Protein AF-A0AA97D3E3-F1 (afdb_monomer)

Radius of gyration: 29.21 Å; Cα contacts (8 Å, |Δi|>4): 108; chains: 1; bounding box: 102×59×55 Å

pLDDT: mean 71.58, std 22.25, range [33.0, 97.38]

Nearest PDB structures (foldseek):
  2gu3-assembly1_A  TM=7.665E-01  e=1.117E-01  Bacillus subtilis subsp. subtilis str. 168
  2yvm-assembly1_A  TM=6.799E-01  e=4.429E-01  Thermus thermophilus HB8
  3lyg-assembly1_A-2  TM=5.321E-01  e=1.024E+00  Colwellia psychrerythraea 34H
  2lnj-assembly1_A  TM=3.619E-01  e=3.092E-01  Synechocystis sp. PCC 6803
  4rl4-assembly1_A  TM=7.144E-01  e=9.398E+00  Helicobacter pylori 26695

Solvent-accessible surface area (backbone atoms only — not comparable to full-atom values): 8751 Å² total; per-residue (Å²): 132,90,81,82,88,85,88,81,88,78,86,76,79,91,73,74,80,79,76,80,78,78,72,84,72,69,71,78,68,82,70,61,75,90,78,84,69,79,74,52,70,70,55,51,52,50,48,53,55,48,38,66,74,72,69,55,53,94,61,49,44,84,75,47,72,47,80,44,78,54,95,78,34,57,25,40,37,37,34,34,30,41,74,88,66,52,75,37,43,39,32,20,42,71,87,78,64,45,79,76,45,52,54,77,76,48,80,84,58,77,61,62,61,55,51,57,53,48,50,59,66,54,62,75,73,78,83,79,85,82,84,134

Structure (mmCIF, N/CA/C/O backbone):
data_AF-A0AA97D3E3-F1
#
_entry.id   AF-A0AA97D3E3-F1
#
loop_
_atom_site.group_PDB
_atom_site.id
_atom_site.type_symbol
_atom_site.label_atom_id
_atom_site.label_alt_id
_atom_site.label_comp_id
_atom_site.label_asym_id
_atom_site.label_entity_id
_atom_site.label_seq_id
_atom_site.pdbx_PDB_ins_code
_atom_site.Cartn_x
_atom_site.Cartn_y
_atom_site.Cartn_z
_atom_site.occupancy
_atom_site.B_iso_or_equiv
_atom_site.auth_seq_id
_atom_site.auth_comp_id
_atom_site.auth_asym_id
_atom_site.auth_atom_id
_atom_site.pdbx_PDB_model_num
ATOM 1 N N . MET A 1 1 ? 89.388 -16.807 18.238 1.00 33.00 1 MET A N 1
ATOM 2 C CA . MET A 1 1 ? 89.032 -18.231 18.026 1.00 33.00 1 MET A CA 1
ATOM 3 C C . MET A 1 1 ? 87.509 -18.310 18.051 1.00 33.00 1 MET A C 1
ATOM 5 O O . MET A 1 1 ? 86.938 -17.761 18.977 1.00 33.00 1 MET A O 1
ATOM 9 N N . SER A 1 2 ? 86.857 -18.626 16.922 1.00 33.03 2 SER A N 1
ATOM 10 C CA . SER A 1 2 ? 86.410 -19.993 16.556 1.00 33.03 2 SER A C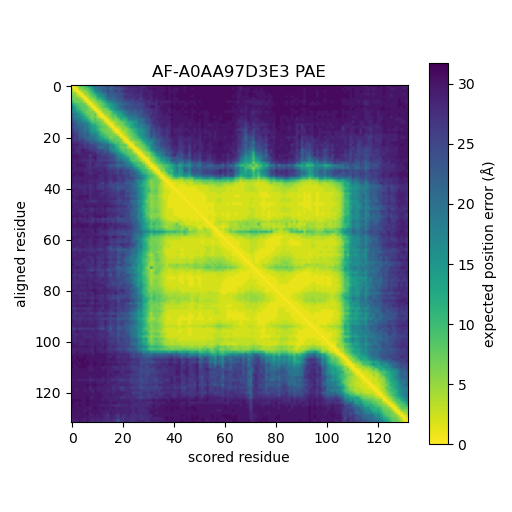A 1
ATOM 11 C C . SER A 1 2 ? 85.319 -20.478 17.524 1.00 33.03 2 SER A C 1
ATOM 13 O O . SER A 1 2 ? 85.570 -20.465 18.718 1.00 33.03 2 SER A O 1
ATOM 15 N N . LEU A 1 3 ? 84.130 -20.958 17.171 1.00 38.59 3 LEU A N 1
ATOM 16 C CA . LEU A 1 3 ? 83.351 -21.149 15.943 1.00 38.59 3 LEU A CA 1
ATOM 17 C C . LEU A 1 3 ? 82.015 -21.760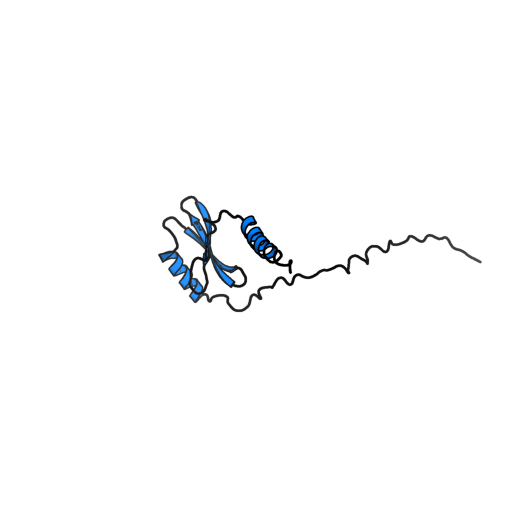 16.433 1.00 38.59 3 LEU A C 1
ATOM 19 O O . LEU A 1 3 ? 81.975 -22.375 17.494 1.00 38.59 3 LEU A O 1
ATOM 23 N N . SER A 1 4 ? 81.005 -21.744 15.565 1.00 34.62 4 SER A N 1
ATOM 24 C CA . SER A 1 4 ? 80.025 -22.832 15.412 1.00 34.62 4 SER A CA 1
ATOM 25 C C . SER A 1 4 ? 78.761 -22.845 16.288 1.00 34.62 4 SER A C 1
ATOM 27 O O . SER A 1 4 ? 78.746 -23.312 17.419 1.00 34.62 4 SER A O 1
ATOM 29 N N . ASN A 1 5 ? 77.672 -22.450 15.616 1.00 47.12 5 ASN A N 1
ATOM 30 C CA . ASN A 1 5 ? 76.453 -23.225 15.343 1.00 47.12 5 ASN A CA 1
ATOM 31 C C . ASN A 1 5 ? 75.787 -24.014 16.481 1.00 47.12 5 ASN A C 1
ATOM 33 O O . ASN A 1 5 ? 76.314 -25.028 16.934 1.00 47.12 5 ASN A O 1
ATOM 37 N N . ASN A 1 6 ? 74.494 -23.741 16.692 1.00 44.59 6 ASN A N 1
ATOM 38 C CA . ASN A 1 6 ? 73.538 -24.841 16.781 1.00 44.59 6 ASN A CA 1
ATOM 39 C C . ASN A 1 6 ? 72.175 -24.490 16.164 1.00 44.59 6 ASN A C 1
ATOM 41 O O . ASN A 1 6 ? 71.708 -23.356 16.210 1.00 44.59 6 ASN A O 1
ATOM 45 N N . LYS A 1 7 ? 71.617 -25.499 15.506 1.00 49.88 7 LYS A N 1
ATOM 46 C CA . LYS A 1 7 ? 70.466 -25.509 14.607 1.00 49.88 7 LYS A CA 1
ATOM 47 C C . LYS A 1 7 ? 69.160 -25.481 15.402 1.00 49.88 7 LYS A C 1
ATOM 49 O O . LYS A 1 7 ? 69.066 -26.215 16.374 1.00 49.88 7 LYS A O 1
ATOM 54 N N . GLN A 1 8 ? 68.120 -24.830 14.879 1.00 46.66 8 GLN A N 1
ATOM 55 C CA . GLN A 1 8 ? 66.848 -25.527 14.636 1.00 46.66 8 GLN A CA 1
ATOM 56 C C . GLN A 1 8 ? 65.907 -24.702 13.757 1.00 46.66 8 GLN A C 1
ATOM 58 O O . GLN A 1 8 ? 65.393 -23.656 14.139 1.00 46.66 8 GLN A O 1
ATOM 63 N N . CYS A 1 9 ? 65.698 -25.215 12.547 1.00 46.00 9 CYS A N 1
ATOM 64 C CA . CYS A 1 9 ? 64.638 -24.816 11.643 1.00 46.00 9 CYS A CA 1
ATOM 65 C C . CYS A 1 9 ? 63.307 -25.342 12.190 1.00 46.00 9 CYS A C 1
ATOM 67 O O . CYS A 1 9 ? 63.178 -26.549 12.390 1.00 46.00 9 CYS A O 1
ATOM 69 N N . HIS A 1 10 ? 62.308 -24.477 12.353 1.00 43.25 10 HIS A N 1
ATOM 70 C CA . HIS A 1 10 ? 60.916 -24.910 12.379 1.00 43.25 10 HIS A CA 1
ATOM 71 C C . HIS A 1 10 ? 60.209 -24.387 11.132 1.00 43.25 10 HIS A C 1
ATOM 73 O O . HIS A 1 10 ? 60.060 -23.187 10.914 1.00 43.25 10 HIS A O 1
ATOM 79 N N . PHE A 1 11 ? 59.854 -25.361 10.298 1.00 47.41 11 PHE A N 1
ATOM 80 C CA . PHE A 1 11 ? 58.983 -25.289 9.139 1.00 47.41 11 PHE A CA 1
ATOM 81 C C . PHE A 1 11 ? 57.724 -24.471 9.449 1.00 47.41 11 PHE A C 1
ATOM 83 O O . PHE A 1 11 ? 56.909 -24.869 10.278 1.00 47.41 11 PHE A O 1
ATOM 90 N N . ILE A 1 12 ? 57.544 -23.358 8.743 1.00 54.81 12 ILE A N 1
ATOM 91 C CA . ILE A 1 12 ? 56.246 -22.696 8.617 1.00 54.81 12 ILE A CA 1
ATOM 92 C C . ILE A 1 12 ? 55.443 -23.555 7.629 1.00 54.81 12 ILE A C 1
ATOM 94 O O . ILE A 1 12 ? 55.878 -23.685 6.480 1.00 54.81 12 ILE A O 1
ATOM 98 N N . PRO A 1 13 ? 54.329 -24.200 8.025 1.00 49.03 13 PRO A N 1
ATOM 99 C CA . PRO A 1 13 ? 53.562 -25.014 7.101 1.00 49.03 13 PRO A CA 1
ATOM 100 C C . PRO A 1 13 ? 52.924 -24.100 6.055 1.00 49.03 13 PRO A C 1
ATOM 102 O O . PRO A 1 13 ? 52.046 -23.280 6.321 1.00 49.03 13 PRO A O 1
ATOM 105 N N . LEU A 1 14 ? 53.435 -24.271 4.845 1.00 47.94 14 LEU A N 1
ATOM 106 C CA . LEU A 1 14 ? 53.079 -23.656 3.578 1.00 47.94 14 LEU A CA 1
ATOM 107 C C . LEU A 1 14 ? 51.688 -24.154 3.129 1.00 47.94 14 LEU A C 1
ATOM 109 O O . LEU A 1 14 ? 51.557 -24.832 2.119 1.00 47.94 14 LEU A O 1
ATOM 113 N N . ALA A 1 15 ? 50.653 -23.882 3.931 1.00 49.91 15 ALA A N 1
ATOM 114 C CA . ALA A 1 15 ? 49.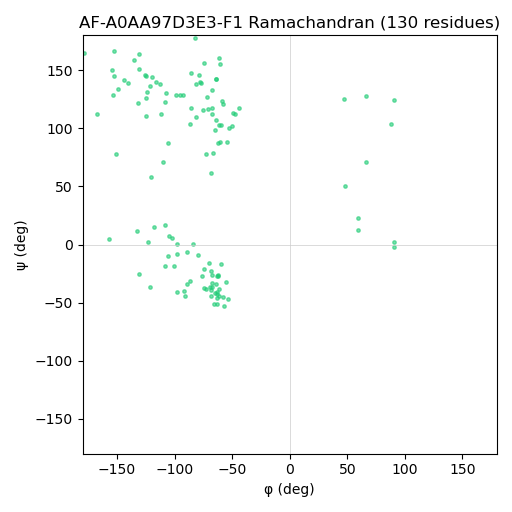285 -24.375 3.719 1.00 49.91 15 ALA A CA 1
ATOM 115 C C . ALA A 1 15 ? 48.204 -23.283 3.845 1.00 49.91 15 ALA A C 1
ATOM 117 O O . ALA A 1 15 ? 47.020 -23.595 3.891 1.00 49.91 15 ALA A O 1
ATOM 118 N N . ILE A 1 16 ? 48.588 -22.001 3.882 1.00 52.12 16 ILE A N 1
ATOM 119 C CA . ILE A 1 16 ? 47.634 -20.871 3.913 1.00 52.12 16 ILE A CA 1
ATOM 120 C C . ILE A 1 16 ? 47.564 -20.139 2.556 1.00 52.12 16 ILE A C 1
ATOM 122 O O . ILE A 1 16 ? 46.653 -19.359 2.310 1.00 52.12 16 ILE A O 1
ATOM 126 N N . VAL A 1 17 ? 48.459 -20.440 1.607 1.00 51.69 17 VAL A N 1
ATOM 127 C CA . VAL A 1 17 ? 48.524 -19.717 0.317 1.00 51.69 17 VAL A CA 1
ATOM 128 C C . VAL A 1 17 ? 47.621 -20.328 -0.775 1.00 51.69 17 VAL A C 1
ATOM 130 O O . VAL A 1 17 ? 47.429 -19.729 -1.826 1.00 51.69 17 VAL A O 1
ATOM 133 N N . LEU A 1 18 ? 46.984 -21.477 -0.525 1.00 47.16 18 LEU A N 1
ATOM 134 C CA . LEU A 1 18 ? 46.181 -22.208 -1.524 1.00 47.16 18 LEU A CA 1
ATOM 135 C C . LEU A 1 18 ? 44.659 -22.156 -1.297 1.00 47.16 18 LEU A C 1
ATOM 137 O O . LEU A 1 18 ? 43.928 -22.924 -1.908 1.00 47.16 18 LEU A O 1
ATOM 141 N N . PHE A 1 19 ? 44.172 -21.224 -0.470 1.00 45.31 19 PHE A N 1
ATOM 142 C CA . PHE A 1 19 ? 42.735 -20.921 -0.336 1.00 45.31 19 PHE A CA 1
ATOM 143 C C . PHE A 1 19 ? 42.300 -19.636 -1.066 1.00 45.31 19 PHE A C 1
ATOM 145 O O . PHE A 1 19 ? 41.148 -19.228 -0.962 1.00 45.31 19 PHE A O 1
ATOM 152 N N . LEU A 1 20 ? 43.200 -18.994 -1.821 1.00 51.62 20 LEU A N 1
ATOM 153 C CA . LEU A 1 20 ? 42.923 -17.726 -2.516 1.00 51.62 20 LEU A CA 1
ATOM 154 C C . LEU A 1 20 ? 42.546 -17.873 -4.001 1.00 51.62 20 LEU A C 1
ATOM 156 O O . LEU A 1 20 ? 42.308 -16.862 -4.655 1.00 51.62 20 LEU A O 1
ATOM 160 N N . LEU A 1 21 ? 42.485 -19.091 -4.556 1.00 51.41 21 LEU A N 1
ATOM 161 C CA . LEU A 1 21 ? 42.324 -19.291 -6.009 1.00 51.41 21 LEU A CA 1
ATOM 162 C C . LEU A 1 21 ? 41.119 -20.134 -6.446 1.00 51.41 21 LEU A C 1
ATOM 164 O O . LEU A 1 21 ? 40.916 -20.312 -7.644 1.00 51.41 21 LEU A O 1
ATOM 168 N N . THR A 1 22 ? 40.265 -20.592 -5.532 1.00 53.12 22 THR A N 1
ATOM 169 C CA . THR A 1 22 ? 38.991 -21.224 -5.909 1.00 53.12 22 THR A CA 1
ATOM 170 C C . THR A 1 22 ? 37.829 -20.286 -5.629 1.00 53.12 22 THR A C 1
ATOM 172 O O . THR A 1 22 ? 37.210 -20.329 -4.572 1.00 53.12 22 THR A O 1
ATOM 175 N N . GLY A 1 23 ? 37.544 -19.449 -6.625 1.00 47.62 23 GLY A N 1
ATOM 176 C CA . GLY A 1 23 ? 36.172 -19.166 -7.023 1.00 47.62 23 GLY A CA 1
ATOM 177 C C . GLY A 1 23 ? 35.307 -18.417 -6.017 1.00 47.62 23 GLY A C 1
ATOM 178 O O . GLY A 1 23 ? 34.270 -18.929 -5.613 1.00 47.62 23 GLY A O 1
ATOM 179 N N . PHE A 1 24 ? 35.592 -17.132 -5.808 1.00 43.69 24 PHE A N 1
ATOM 180 C CA . PHE A 1 24 ? 34.478 -16.191 -5.903 1.00 43.69 24 PHE A CA 1
ATOM 181 C C . PHE A 1 24 ? 34.139 -16.075 -7.389 1.00 43.69 24 PHE A C 1
ATOM 183 O O . PHE A 1 24 ? 34.512 -15.119 -8.067 1.00 43.69 24 PHE A O 1
ATOM 190 N N . ALA A 1 25 ? 33.427 -17.076 -7.913 1.00 45.25 25 ALA A N 1
ATOM 191 C CA . ALA A 1 25 ? 32.400 -16.748 -8.878 1.00 45.25 25 ALA A CA 1
ATOM 192 C C . ALA A 1 25 ? 31.452 -15.842 -8.093 1.00 45.25 25 ALA A C 1
ATOM 194 O O . ALA A 1 25 ? 30.567 -16.313 -7.384 1.00 45.25 25 ALA A O 1
ATOM 195 N N . TYR A 1 26 ? 31.748 -14.540 -8.112 1.00 48.81 26 TYR A N 1
ATOM 196 C CA . TYR A 1 26 ? 30.749 -13.533 -7.851 1.00 48.81 26 TYR A CA 1
ATOM 197 C C . TYR A 1 26 ? 29.636 -13.896 -8.823 1.00 48.81 26 TYR A C 1
ATOM 199 O O . TYR A 1 26 ? 29.750 -13.649 -10.023 1.00 48.81 26 TYR A O 1
ATOM 207 N N . GLY A 1 27 ? 28.597 -14.562 -8.313 1.00 41.03 27 GLY A N 1
ATOM 208 C CA . GLY A 1 27 ? 27.285 -14.374 -8.884 1.00 41.03 27 GLY A CA 1
ATOM 209 C C . GLY A 1 27 ? 27.167 -12.868 -8.977 1.00 41.03 27 GLY A C 1
ATOM 210 O O . GLY A 1 27 ? 27.269 -12.172 -7.964 1.00 41.03 27 GLY A O 1
ATOM 211 N N . GLN A 1 28 ? 27.138 -12.348 -10.199 1.00 42.91 28 GLN A N 1
ATOM 212 C CA . GLN A 1 28 ? 26.608 -11.022 -10.394 1.00 42.91 28 GLN A CA 1
ATOM 213 C C . GLN A 1 28 ? 25.156 -11.157 -9.952 1.00 42.91 28 GLN A C 1
ATOM 215 O O . GLN A 1 28 ? 24.291 -11.501 -10.748 1.00 42.91 28 GLN A O 1
ATOM 220 N N . ASP A 1 29 ? 24.912 -10.973 -8.652 1.00 45.44 29 ASP A N 1
ATOM 221 C CA . ASP A 1 29 ? 23.646 -10.441 -8.204 1.00 45.44 29 ASP A CA 1
ATOM 222 C C . ASP A 1 29 ? 23.463 -9.221 -9.096 1.00 45.44 29 ASP A C 1
ATOM 224 O O . ASP A 1 29 ? 24.297 -8.307 -9.068 1.00 45.44 29 ASP A O 1
ATOM 228 N N . GLU A 1 30 ? 22.468 -9.266 -9.980 1.00 53.81 30 GLU A N 1
ATOM 229 C CA . GLU A 1 30 ? 21.999 -8.100 -10.706 1.00 53.81 30 GLU A CA 1
ATOM 230 C C . GLU A 1 30 ? 21.652 -7.064 -9.637 1.00 53.81 30 GLU A C 1
ATOM 232 O O . GLU A 1 30 ? 20.554 -7.032 -9.082 1.00 53.81 30 GLU A O 1
ATOM 237 N N . GLN A 1 31 ? 22.643 -6.262 -9.250 1.00 56.84 31 GLN A N 1
ATOM 238 C CA . GLN A 1 31 ? 22.465 -5.160 -8.338 1.00 56.84 31 GLN A CA 1
ATOM 239 C C . GLN A 1 31 ? 21.553 -4.214 -9.089 1.00 56.84 31 GLN A C 1
ATOM 241 O O . GLN A 1 31 ? 22.014 -3.480 -9.962 1.00 56.84 31 GLN A O 1
ATOM 246 N N . CYS A 1 32 ? 20.255 -4.270 -8.781 1.00 59.06 32 CYS A N 1
ATOM 247 C CA . CYS A 1 32 ? 19.293 -3.284 -9.231 1.00 59.06 32 CYS A CA 1
ATOM 248 C C . CYS A 1 32 ? 19.903 -1.925 -8.874 1.00 59.06 32 CYS A C 1
ATOM 250 O O . CYS A 1 32 ? 19.936 -1.545 -7.700 1.00 59.06 32 CYS A O 1
ATOM 252 N N . THR A 1 33 ? 20.477 -1.222 -9.850 1.00 56.50 33 THR A N 1
ATOM 253 C CA . THR A 1 33 ? 21.118 0.062 -9.598 1.00 56.50 33 THR A CA 1
ATOM 254 C C . THR A 1 33 ? 20.016 0.995 -9.129 1.00 56.50 33 THR A C 1
ATOM 256 O O . THR A 1 33 ? 19.124 1.361 -9.896 1.00 56.50 33 THR A O 1
ATOM 259 N N . VAL A 1 34 ? 20.032 1.306 -7.834 1.00 54.56 34 VAL A N 1
ATOM 260 C CA . VAL A 1 34 ? 19.052 2.150 -7.151 1.00 54.56 34 VAL A CA 1
ATOM 261 C C . VAL A 1 34 ? 19.196 3.567 -7.696 1.00 54.56 34 VAL A C 1
ATOM 263 O O . VAL A 1 34 ? 19.869 4.372 -7.062 1.00 54.56 34 VAL A O 1
ATOM 266 N N . GLN A 1 35 ? 18.669 3.892 -8.886 1.00 53.19 35 GLN A N 1
ATOM 267 C CA . GLN A 1 35 ? 18.911 5.248 -9.395 1.00 53.19 35 GLN A CA 1
ATOM 268 C C . GLN A 1 35 ? 17.982 5.905 -10.423 1.00 53.19 35 GLN A C 1
ATOM 270 O O . GLN A 1 35 ? 18.291 7.042 -10.756 1.00 53.19 35 GLN A O 1
ATOM 275 N N . SER A 1 36 ? 16.837 5.366 -10.872 1.00 57.41 36 SER A N 1
ATOM 276 C CA . SER A 1 36 ? 16.007 6.181 -11.801 1.00 57.41 36 SER A CA 1
ATOM 277 C C . SER A 1 36 ? 14.515 6.323 -11.519 1.00 57.41 36 SER A C 1
ATOM 279 O O . SER A 1 36 ? 13.953 7.339 -11.912 1.00 57.41 36 SER A O 1
ATOM 281 N N . ASN A 1 37 ? 13.857 5.394 -10.820 1.00 70.81 37 ASN A N 1
ATOM 282 C CA . ASN A 1 37 ? 12.384 5.350 -10.863 1.00 70.81 37 ASN A CA 1
ATOM 283 C C . ASN A 1 37 ? 11.685 5.590 -9.517 1.00 70.81 37 ASN A C 1
ATOM 285 O O . ASN A 1 37 ? 10.497 5.312 -9.390 1.00 70.81 37 ASN A O 1
ATOM 289 N N . THR A 1 38 ? 12.373 6.117 -8.496 1.00 82.12 38 THR A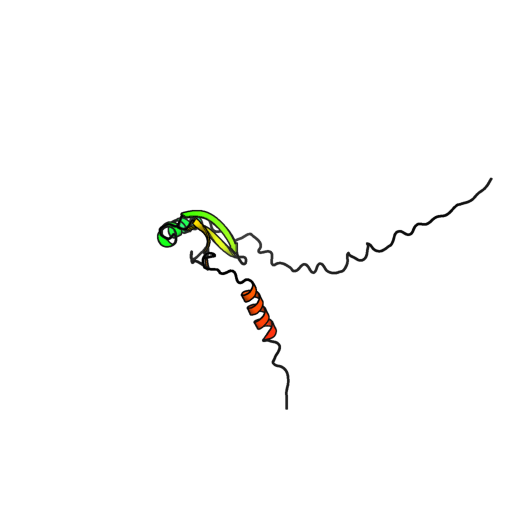 N 1
ATOM 290 C CA . THR A 1 38 ? 11.696 6.458 -7.232 1.00 82.12 38 THR A CA 1
ATOM 291 C C . THR A 1 38 ? 10.566 7.462 -7.509 1.00 82.12 38 THR A C 1
ATOM 293 O O . THR A 1 38 ? 10.837 8.556 -8.011 1.00 82.12 38 THR A O 1
ATOM 296 N N . PRO A 1 39 ? 9.303 7.138 -7.182 1.00 88.62 39 PRO A N 1
ATOM 297 C CA . PRO A 1 39 ? 8.176 8.009 -7.473 1.00 88.62 39 PRO A CA 1
ATOM 298 C C . PRO A 1 39 ? 8.289 9.318 -6.691 1.00 88.62 39 PRO A C 1
ATOM 300 O O . PRO A 1 39 ? 8.680 9.346 -5.522 1.00 88.62 39 PRO A O 1
ATOM 303 N N . SER A 1 40 ? 7.899 10.422 -7.330 1.00 93.19 40 SER A N 1
ATOM 304 C CA . SER A 1 40 ? 7.896 11.733 -6.677 1.00 93.19 40 SER A CA 1
ATOM 305 C C . SER A 1 40 ? 6.962 11.765 -5.457 1.00 93.19 40 SER A C 1
ATOM 307 O O . SER A 1 40 ? 5.948 11.063 -5.401 1.00 93.19 40 SER A O 1
ATOM 309 N N . ALA A 1 41 ? 7.229 12.675 -4.514 1.00 93.69 41 ALA A N 1
ATOM 310 C CA . ALA A 1 41 ? 6.374 12.884 -3.341 1.00 93.69 41 ALA A CA 1
ATOM 311 C C . ALA A 1 41 ? 4.906 13.188 -3.709 1.00 93.69 41 ALA A C 1
ATOM 313 O O . ALA A 1 41 ? 3.986 12.778 -3.004 1.00 93.69 41 ALA A O 1
ATOM 314 N N . LYS A 1 42 ? 4.669 13.855 -4.848 1.00 95.69 42 LYS A N 1
ATOM 315 C CA . LYS A 1 42 ? 3.320 14.132 -5.366 1.00 95.69 42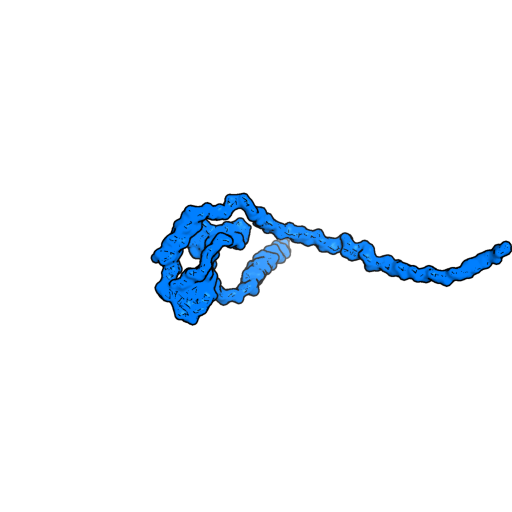 LYS A CA 1
ATOM 316 C C . LYS A 1 42 ? 2.577 12.849 -5.745 1.00 95.69 42 LYS A C 1
ATOM 318 O O . LYS A 1 42 ? 1.386 12.739 -5.462 1.00 95.69 42 LYS A O 1
ATOM 323 N N . VAL A 1 43 ? 3.260 11.896 -6.382 1.00 95.38 43 VAL A N 1
ATOM 324 C CA . VAL A 1 43 ? 2.683 10.590 -6.743 1.00 95.38 43 VAL A CA 1
ATOM 325 C C . VAL A 1 43 ? 2.408 9.780 -5.479 1.00 95.38 43 VAL A C 1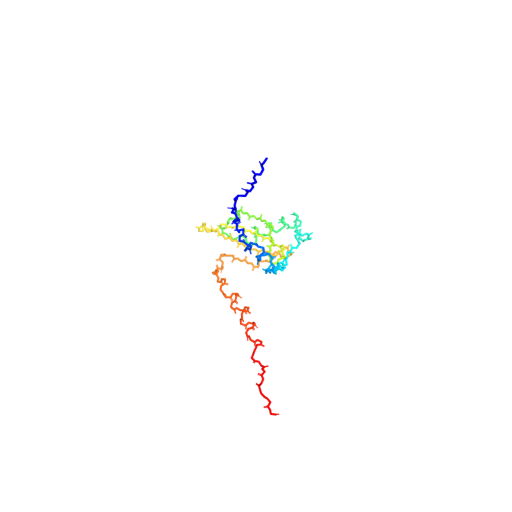
ATOM 327 O O . VAL A 1 43 ? 1.299 9.283 -5.315 1.00 95.38 43 VAL A O 1
ATOM 330 N N . PHE A 1 44 ? 3.352 9.758 -4.535 1.00 96.00 44 PHE A N 1
ATOM 331 C CA . PHE A 1 44 ? 3.157 9.107 -3.238 1.00 96.00 44 PHE A CA 1
ATOM 332 C C . PHE A 1 44 ? 1.950 9.674 -2.473 1.00 96.00 44 PHE A C 1
ATOM 334 O O . PHE A 1 44 ? 1.117 8.926 -1.972 1.00 96.00 44 PHE A O 1
ATOM 341 N N . TYR A 1 45 ? 1.796 10.999 -2.424 1.00 96.31 45 TYR A N 1
ATOM 342 C CA . TYR A 1 45 ? 0.648 11.624 -1.764 1.00 96.31 45 TYR A CA 1
ATOM 343 C C . TYR A 1 45 ? -0.683 11.253 -2.435 1.00 96.31 45 TYR A C 1
ATOM 345 O O . TYR A 1 45 ? -1.668 10.976 -1.748 1.00 96.31 45 TYR A O 1
ATOM 353 N N . ARG A 1 46 ? -0.717 11.206 -3.775 1.00 96.88 46 ARG A N 1
ATOM 354 C CA . ARG A 1 46 ? -1.894 10.741 -4.529 1.00 96.88 46 ARG A CA 1
ATOM 355 C C . ARG A 1 46 ? -2.233 9.293 -4.195 1.00 96.88 46 ARG A C 1
ATOM 357 O O . ARG A 1 46 ? -3.400 9.012 -3.938 1.00 96.88 46 ARG A O 1
ATOM 364 N N . PHE A 1 47 ? -1.224 8.426 -4.136 1.00 97.38 47 PHE A N 1
ATOM 365 C CA . PHE A 1 47 ? -1.388 7.040 -3.718 1.00 97.38 47 PHE A CA 1
ATOM 366 C C . PHE A 1 47 ? -2.007 6.953 -2.319 1.00 97.38 47 PHE A C 1
ATOM 368 O O . PHE A 1 47 ? -3.053 6.338 -2.166 1.00 97.38 47 PHE A O 1
ATOM 375 N N . ILE A 1 48 ? -1.451 7.639 -1.312 1.00 97.25 48 ILE A N 1
ATOM 376 C CA . ILE A 1 48 ? -1.986 7.589 0.061 1.00 97.25 48 ILE A CA 1
ATOM 377 C C . ILE A 1 48 ? -3.422 8.109 0.141 1.00 97.25 48 ILE A C 1
ATOM 379 O O . ILE A 1 48 ? -4.230 7.557 0.889 1.00 97.25 48 ILE A O 1
ATOM 383 N N . LYS A 1 49 ? -3.755 9.159 -0.618 1.00 96.12 49 LYS A N 1
ATOM 384 C CA . LYS A 1 49 ? -5.123 9.685 -0.666 1.00 96.12 49 LYS A CA 1
ATOM 385 C C . LYS A 1 49 ? -6.098 8.654 -1.241 1.00 96.12 49 LYS A C 1
ATOM 387 O O . LYS A 1 49 ? -7.149 8.456 -0.641 1.00 96.12 49 LYS A O 1
ATOM 392 N N . LYS A 1 50 ? -5.741 8.005 -2.356 1.00 95.44 50 LYS A N 1
ATOM 393 C CA . LYS A 1 50 ? -6.547 6.940 -2.972 1.00 95.44 50 LYS A CA 1
ATOM 394 C C . LYS A 1 50 ? -6.666 5.737 -2.036 1.00 95.44 50 LYS A C 1
ATOM 396 O O . LYS A 1 50 ? -7.772 5.345 -1.691 1.00 95.44 50 LYS A O 1
ATOM 401 N N . PHE A 1 51 ? -5.537 5.250 -1.523 1.00 95.88 51 PHE A N 1
ATOM 402 C CA . PHE A 1 51 ? -5.469 4.107 -0.618 1.00 95.88 51 PHE A CA 1
ATOM 403 C C . PHE A 1 51 ? -6.386 4.284 0.601 1.00 95.88 51 PHE A C 1
ATOM 405 O O . PHE A 1 51 ? -7.163 3.396 0.924 1.00 95.88 51 PHE A O 1
ATOM 412 N N . LYS A 1 52 ? -6.364 5.454 1.255 1.00 94.56 52 LYS A N 1
ATOM 413 C CA . LYS A 1 52 ? -7.244 5.733 2.405 1.00 94.56 52 LYS A CA 1
ATOM 414 C C . LYS A 1 52 ? -8.731 5.826 2.050 1.00 94.56 52 LYS A C 1
ATOM 416 O O . LYS A 1 52 ? -9.551 5.653 2.943 1.00 94.56 52 LYS A O 1
ATOM 421 N N . ALA A 1 53 ? -9.065 6.177 0.811 1.00 93.62 53 ALA A N 1
ATOM 422 C CA . ALA A 1 53 ? -10.445 6.348 0.366 1.00 93.62 53 ALA A CA 1
ATOM 423 C C . ALA A 1 53 ? -11.059 5.046 -0.169 1.00 93.62 53 ALA A C 1
ATOM 425 O O . ALA A 1 53 ? -12.259 4.842 -0.014 1.00 93.62 53 ALA A O 1
ATOM 426 N N . GLU A 1 54 ? -10.248 4.197 -0.802 1.00 90.81 54 GLU A N 1
ATOM 427 C CA . GLU A 1 54 ? -10.727 3.077 -1.623 1.00 90.81 54 GLU A CA 1
ATOM 428 C C . GLU A 1 54 ? -10.228 1.710 -1.133 1.00 90.81 54 GLU A C 1
ATOM 430 O O . GLU A 1 54 ? -10.981 0.741 -1.172 1.00 90.81 54 GLU A O 1
ATOM 435 N N . ASP A 1 55 ? -8.988 1.624 -0.640 1.00 87.00 55 ASP A N 1
ATOM 436 C CA . ASP A 1 55 ? -8.317 0.340 -0.375 1.00 87.00 55 ASP A CA 1
ATOM 437 C C . ASP A 1 55 ? -8.157 0.012 1.118 1.00 87.00 55 ASP A C 1
ATOM 439 O O . ASP A 1 55 ? -7.883 -1.137 1.482 1.00 87.00 55 ASP A O 1
ATOM 443 N N . LEU A 1 56 ? -8.274 1.012 1.996 1.00 90.75 56 LEU A N 1
ATOM 444 C CA . LEU A 1 56 ? -8.244 0.829 3.442 1.00 90.75 56 LEU A CA 1
ATOM 445 C C . LEU A 1 56 ? -9.632 0.388 3.910 1.00 90.75 56 LEU A C 1
ATOM 447 O O . LEU A 1 56 ? -10.583 1.171 3.893 1.00 90.75 56 LEU A O 1
ATOM 451 N N . LEU A 1 57 ? -9.750 -0.872 4.324 1.00 87.31 57 LEU A N 1
ATOM 452 C CA . LEU A 1 57 ? -11.037 -1.450 4.698 1.00 87.31 57 LEU A CA 1
ATOM 453 C C . LEU A 1 57 ? -11.510 -0.923 6.059 1.00 87.31 57 LEU A C 1
ATOM 455 O O . LEU A 1 57 ? -10.722 -0.534 6.923 1.00 87.31 57 LEU A O 1
ATOM 459 N N . ASN A 1 58 ? -12.824 -0.958 6.288 1.00 84.81 58 ASN A N 1
ATOM 460 C CA . ASN A 1 58 ? -13.408 -0.532 7.559 1.00 84.81 58 ASN A CA 1
ATOM 461 C C . ASN A 1 58 ? -12.846 -1.341 8.739 1.00 84.81 58 ASN A C 1
ATOM 463 O O . ASN A 1 58 ? -12.969 -2.565 8.791 1.00 84.81 58 ASN A O 1
ATOM 467 N N . GLY A 1 59 ? -12.277 -0.634 9.719 1.00 87.81 59 GLY A N 1
ATOM 468 C CA . GLY A 1 59 ? -11.628 -1.230 10.890 1.00 87.81 59 GLY A CA 1
ATOM 469 C C . GLY A 1 59 ? -10.131 -1.500 10.713 1.00 87.81 59 GLY A C 1
ATOM 470 O O . GLY A 1 59 ? -9.490 -1.934 11.666 1.00 87.81 59 GLY A O 1
ATOM 471 N N . GLU A 1 60 ? -9.563 -1.222 9.539 1.00 94.19 60 GLU A N 1
ATOM 472 C CA . GLU A 1 60 ? -8.119 -1.206 9.327 1.00 94.19 60 GLU A CA 1
ATOM 473 C C . GLU A 1 60 ? -7.518 0.156 9.683 1.00 94.19 60 GLU A C 1
ATOM 475 O O . GLU A 1 60 ? -8.128 1.207 9.489 1.00 94.19 60 GLU A O 1
ATOM 480 N N . THR A 1 61 ? -6.284 0.151 10.181 1.00 95.25 61 THR A N 1
ATOM 481 C CA . THR A 1 61 ? -5.512 1.371 10.437 1.00 95.25 61 THR A CA 1
ATOM 482 C C . THR A 1 61 ? -4.176 1.311 9.711 1.00 95.25 61 THR A C 1
ATOM 484 O O . THR A 1 61 ? -3.390 0.379 9.888 1.00 95.25 61 THR A O 1
ATOM 487 N N . LEU A 1 62 ? -3.892 2.340 8.910 1.00 96.25 62 LEU A N 1
ATOM 488 C CA . LEU A 1 62 ? -2.585 2.530 8.285 1.00 96.25 62 LEU A CA 1
ATOM 489 C C . LEU A 1 62 ? -1.552 2.936 9.345 1.00 96.25 62 LEU A C 1
ATOM 491 O O . LEU A 1 62 ? -1.648 4.017 9.921 1.00 96.25 62 LEU A O 1
ATOM 495 N N . LEU A 1 63 ? -0.534 2.100 9.551 1.00 96.06 63 LEU A N 1
ATOM 496 C CA . LEU A 1 63 ? 0.557 2.357 10.495 1.00 96.06 63 LEU A CA 1
ATOM 497 C C . LEU A 1 63 ? 1.736 3.079 9.841 1.00 96.06 63 LEU A C 1
ATOM 499 O O . LEU A 1 63 ? 2.329 3.983 10.424 1.00 96.06 63 LEU A O 1
ATOM 503 N N . LYS A 1 64 ? 2.122 2.640 8.640 1.00 96.31 64 LYS A N 1
ATOM 504 C CA . LYS A 1 64 ? 3.269 3.186 7.910 1.00 96.31 64 LYS A CA 1
ATOM 505 C C . LYS A 1 64 ? 3.089 2.971 6.419 1.00 96.31 64 LYS A C 1
ATOM 507 O O . LYS A 1 64 ? 2.515 1.976 5.994 1.00 96.31 64 LYS A O 1
ATOM 512 N N . SER A 1 65 ? 3.654 3.874 5.636 1.00 96.06 65 SER A N 1
ATOM 513 C CA . SER A 1 65 ? 3.776 3.728 4.192 1.00 96.06 65 SER A CA 1
ATOM 514 C C . SER A 1 65 ? 5.132 4.241 3.732 1.00 96.06 65 SER A C 1
ATOM 516 O O . SER A 1 65 ? 5.578 5.286 4.209 1.00 96.06 65 SER A O 1
ATOM 518 N N . ASN A 1 66 ? 5.778 3.538 2.809 1.00 95.25 66 ASN A N 1
ATOM 519 C CA . ASN A 1 66 ? 7.039 3.957 2.203 1.00 95.25 66 ASN A CA 1
ATOM 520 C C . ASN A 1 66 ? 7.192 3.372 0.796 1.00 95.25 66 ASN A C 1
ATOM 522 O O . ASN A 1 66 ? 6.476 2.453 0.408 1.00 95.25 66 ASN A O 1
ATOM 526 N N . VAL A 1 67 ? 8.154 3.900 0.045 1.00 94.31 67 VAL A N 1
ATOM 527 C CA . VAL A 1 67 ? 8.618 3.275 -1.197 1.00 94.31 67 VAL A CA 1
ATOM 528 C C . VAL A 1 67 ? 9.619 2.173 -0.837 1.00 94.31 67 VAL A C 1
ATOM 530 O O . VAL A 1 67 ? 10.437 2.357 0.069 1.00 94.31 67 VAL A O 1
ATOM 533 N N . GLN A 1 68 ? 9.540 1.028 -1.508 1.00 91.31 68 GLN A N 1
ATOM 534 C CA . GLN A 1 68 ? 10.496 -0.078 -1.407 1.00 91.31 68 GLN A CA 1
ATOM 535 C C . GLN A 1 68 ? 10.834 -0.589 -2.819 1.00 91.31 68 GLN A C 1
ATOM 537 O O . GLN A 1 68 ? 10.076 -0.344 -3.748 1.00 91.31 68 GLN A O 1
ATOM 542 N N . GLN A 1 69 ? 11.969 -1.267 -2.985 1.00 87.12 69 GLN A N 1
ATOM 543 C CA . GLN A 1 69 ? 12.301 -2.006 -4.207 1.00 87.12 69 GLN A CA 1
ATOM 544 C C . GLN A 1 69 ? 11.846 -3.464 -4.065 1.00 87.12 69 GLN A C 1
ATOM 546 O O . GLN A 1 69 ? 12.168 -4.107 -3.063 1.00 87.12 69 GLN A O 1
ATOM 551 N N . LEU A 1 70 ? 11.098 -3.968 -5.045 1.00 85.31 70 LEU A N 1
ATOM 552 C CA . LEU A 1 70 ? 10.687 -5.366 -5.173 1.00 85.31 70 LEU A CA 1
ATOM 553 C C . LEU A 1 70 ? 10.977 -5.803 -6.613 1.00 85.31 70 LEU A C 1
ATOM 555 O O . LEU A 1 70 ? 10.488 -5.159 -7.534 1.00 85.31 70 LEU A O 1
ATOM 559 N N . ASP A 1 71 ? 11.798 -6.840 -6.800 1.00 83.38 71 ASP A N 1
ATOM 560 C CA . ASP A 1 71 ? 12.214 -7.344 -8.123 1.00 83.38 71 ASP A CA 1
ATOM 561 C C . ASP A 1 71 ? 12.698 -6.217 -9.070 1.00 83.38 71 ASP A C 1
ATOM 563 O O . ASP A 1 71 ? 12.229 -6.058 -10.194 1.00 83.38 71 ASP A O 1
ATOM 567 N N . CYS A 1 72 ? 13.609 -5.371 -8.569 1.00 81.62 72 CYS A N 1
ATOM 568 C CA . CYS A 1 72 ? 14.137 -4.172 -9.242 1.00 81.62 72 CYS A CA 1
ATOM 569 C C . CYS A 1 72 ? 13.105 -3.094 -9.636 1.00 81.62 72 CYS A C 1
ATOM 571 O O . CYS A 1 72 ? 13.447 -2.163 -10.372 1.00 81.62 72 CYS A O 1
ATOM 573 N N . GLN A 1 73 ? 11.866 -3.170 -9.147 1.00 85.75 73 GLN A N 1
ATOM 574 C CA . GLN A 1 73 ? 10.842 -2.156 -9.380 1.00 85.75 73 GLN A CA 1
ATOM 575 C C . GLN A 1 73 ? 10.474 -1.414 -8.090 1.00 85.75 73 GLN A C 1
ATOM 577 O O . GLN A 1 73 ? 10.312 -2.027 -7.028 1.00 85.75 73 GLN A O 1
ATOM 582 N N . PRO A 1 74 ? 10.306 -0.081 -8.149 1.00 91.56 74 PRO A N 1
ATOM 583 C CA . PRO A 1 74 ? 9.787 0.666 -7.021 1.00 91.56 74 PRO A CA 1
ATOM 584 C C . PRO A 1 74 ? 8.317 0.286 -6.802 1.00 91.56 74 PRO A C 1
ATOM 586 O O . PRO A 1 74 ? 7.513 0.264 -7.728 1.00 91.56 74 PRO A O 1
ATOM 589 N N . VAL A 1 75 ? 7.958 0.017 -5.552 1.00 94.25 75 VAL A N 1
ATOM 590 C CA . VAL A 1 75 ? 6.595 -0.298 -5.117 1.00 94.25 75 VAL A CA 1
ATOM 591 C C . VAL A 1 75 ? 6.231 0.547 -3.904 1.00 94.25 75 VAL A C 1
ATOM 593 O O . VAL A 1 75 ? 7.091 0.913 -3.093 1.00 94.25 75 VAL A O 1
ATOM 596 N N . PHE A 1 76 ? 4.945 0.843 -3.736 1.00 96.81 76 PHE A N 1
ATOM 597 C CA . PHE A 1 76 ? 4.445 1.393 -2.480 1.00 96.81 76 PHE A CA 1
ATOM 598 C C . PHE A 1 76 ? 4.133 0.260 -1.516 1.00 96.81 76 PHE A C 1
ATOM 600 O O . PHE A 1 76 ? 3.249 -0.553 -1.768 1.00 96.81 76 PHE A O 1
ATOM 607 N N . LYS A 1 77 ? 4.834 0.234 -0.385 1.00 96.38 77 LYS A N 1
ATOM 608 C CA . LYS A 1 77 ? 4.543 -0.669 0.723 1.00 96.38 77 LYS A CA 1
ATOM 609 C C . LYS A 1 77 ? 3.734 0.064 1.775 1.00 96.38 77 LYS A C 1
ATOM 611 O O . LYS A 1 77 ? 4.157 1.112 2.268 1.00 96.38 77 LYS A O 1
ATOM 616 N N . VAL A 1 78 ? 2.617 -0.526 2.175 1.00 97.38 78 VAL A N 1
ATOM 617 C CA . VAL A 1 78 ? 1.816 -0.076 3.315 1.00 97.38 78 VAL A CA 1
ATOM 618 C C . VAL A 1 78 ? 1.800 -1.151 4.391 1.00 97.38 78 VAL A C 1
ATOM 620 O O . VAL A 1 78 ? 1.721 -2.342 4.104 1.00 97.38 78 VAL A O 1
ATOM 623 N N . LYS A 1 79 ? 1.902 -0.714 5.642 1.00 97.00 79 LYS A N 1
ATOM 624 C CA . LYS A 1 79 ? 1.771 -1.534 6.842 1.00 97.00 79 LYS A CA 1
ATOM 625 C C . LYS A 1 79 ? 0.456 -1.179 7.512 1.00 97.00 79 LYS A C 1
ATOM 627 O O . LYS A 1 79 ? 0.244 -0.015 7.857 1.00 97.00 79 LYS A O 1
ATOM 632 N N . ILE A 1 80 ? -0.392 -2.174 7.706 1.00 96.44 80 ILE A N 1
ATOM 633 C CA . ILE A 1 80 ? -1.762 -2.010 8.184 1.00 96.44 80 ILE A CA 1
ATOM 634 C C . ILE A 1 80 ? -1.942 -2.888 9.418 1.00 96.44 80 ILE A C 1
ATOM 636 O O . ILE A 1 80 ? -1.357 -3.966 9.492 1.00 96.44 80 ILE A O 1
ATOM 640 N N . VAL A 1 81 ? -2.737 -2.428 10.380 1.00 94.69 81 VAL A N 1
ATOM 641 C CA . VAL A 1 81 ? -3.301 -3.283 11.430 1.00 94.69 81 VAL A CA 1
ATOM 642 C C . VAL A 1 81 ? -4.790 -3.470 11.168 1.00 94.69 81 VAL A C 1
ATOM 644 O O . VAL A 1 81 ? -5.490 -2.495 10.891 1.00 94.69 81 VAL A O 1
ATOM 647 N N . ASN A 1 82 ? -5.261 -4.715 11.187 1.00 91.44 82 ASN A N 1
ATOM 648 C CA . ASN A 1 82 ? -6.671 -5.038 10.991 1.00 91.44 82 ASN A CA 1
ATOM 649 C C . ASN A 1 82 ? -7.465 -4.874 12.305 1.00 91.44 82 ASN A C 1
ATOM 651 O O . ASN A 1 82 ? -6.907 -4.600 13.369 1.00 91.44 82 ASN A O 1
ATOM 655 N N . ARG A 1 83 ? -8.783 -5.091 12.247 1.00 90.44 83 ARG A N 1
ATOM 656 C CA . ARG A 1 83 ? -9.668 -4.998 13.420 1.00 90.44 83 ARG A CA 1
ATOM 657 C C . ARG A 1 83 ? -9.345 -6.016 14.525 1.00 90.44 83 ARG A C 1
ATOM 659 O O . ARG A 1 83 ? -9.657 -5.762 15.685 1.00 90.44 83 ARG A O 1
ATOM 666 N N . SER A 1 84 ? -8.743 -7.146 14.168 1.00 90.88 84 SER A N 1
ATOM 667 C CA . SER A 1 84 ? -8.304 -8.188 15.104 1.00 90.88 84 SER A CA 1
ATOM 668 C C . SER A 1 84 ? -6.978 -7.845 15.796 1.00 90.88 84 SER A C 1
ATOM 670 O O . SER A 1 84 ? -6.597 -8.524 16.743 1.00 90.88 84 SER A O 1
ATOM 672 N N . GLY A 1 85 ? -6.288 -6.787 15.357 1.00 90.88 85 GLY A N 1
ATOM 673 C CA . GLY A 1 85 ? -4.963 -6.410 15.846 1.00 90.88 85 GLY A CA 1
ATOM 674 C C . GLY A 1 85 ? -3.806 -7.033 15.059 1.00 90.88 85 GLY A C 1
ATOM 675 O O . GLY A 1 85 ? -2.648 -6.766 15.386 1.00 90.88 85 GLY A O 1
ATOM 676 N N . ASP A 1 86 ? -4.081 -7.806 14.006 1.00 92.31 86 ASP A N 1
ATOM 677 C CA . ASP A 1 86 ? -3.035 -8.417 13.189 1.00 92.31 86 ASP A CA 1
ATOM 678 C C . ASP A 1 86 ? -2.422 -7.397 12.241 1.00 92.31 86 ASP A C 1
ATOM 680 O O . ASP A 1 86 ? -3.107 -6.596 11.597 1.00 92.31 86 ASP A O 1
ATOM 684 N N . VAL A 1 87 ? -1.103 -7.473 12.118 1.00 93.50 87 VAL A N 1
ATOM 685 C CA . VAL A 1 87 ? -0.326 -6.608 11.240 1.00 93.50 87 VAL A CA 1
ATOM 686 C C . VAL A 1 87 ? -0.091 -7.305 9.907 1.00 93.50 87 VAL A C 1
ATOM 688 O O . VAL A 1 87 ? 0.440 -8.411 9.863 1.00 93.50 87 VAL A O 1
ATOM 691 N N . SER A 1 88 ? -0.400 -6.618 8.812 1.00 93.88 88 SER A N 1
ATOM 692 C CA . SER A 1 88 ? -0.137 -7.085 7.451 1.00 93.88 88 SER A CA 1
ATOM 693 C C . SER A 1 88 ? 0.561 -6.020 6.608 1.00 93.88 88 SER A C 1
ATOM 695 O O . SER A 1 88 ? 0.617 -4.836 6.967 1.00 93.88 88 SER A O 1
ATOM 697 N N . HIS A 1 89 ? 1.131 -6.458 5.486 1.00 94.94 89 HIS A N 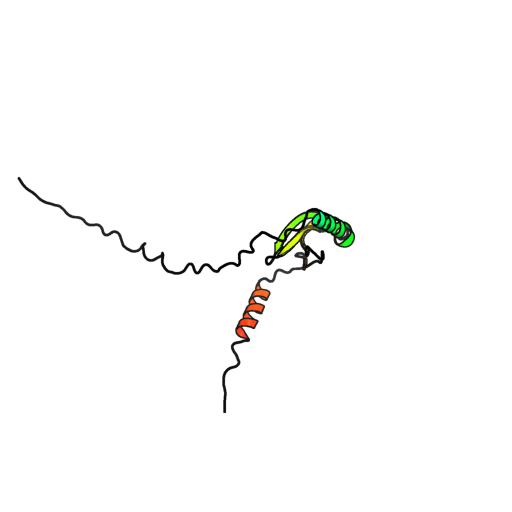1
ATOM 698 C CA . HIS A 1 89 ? 1.734 -5.578 4.496 1.00 94.94 89 HIS A CA 1
ATOM 699 C C . HIS A 1 89 ? 1.051 -5.765 3.146 1.00 94.94 89 HIS A C 1
ATOM 701 O O . HIS A 1 89 ? 0.826 -6.894 2.712 1.00 94.94 89 HIS A O 1
ATOM 707 N N . ARG A 1 90 ? 0.772 -4.648 2.476 1.00 95.38 90 ARG A N 1
ATOM 708 C CA . ARG A 1 90 ? 0.306 -4.626 1.089 1.00 95.38 90 ARG A CA 1
ATOM 709 C C . ARG A 1 90 ? 1.295 -3.857 0.225 1.00 95.38 90 ARG A C 1
ATOM 711 O O . ARG A 1 90 ? 1.882 -2.871 0.680 1.00 95.38 90 ARG A O 1
ATOM 718 N N . TYR A 1 91 ? 1.476 -4.314 -1.005 1.00 95.56 91 TYR A N 1
ATOM 719 C CA . TYR A 1 91 ? 2.409 -3.748 -1.972 1.00 95.56 91 TYR A CA 1
ATOM 720 C C . TYR A 1 91 ? 1.653 -3.373 -3.237 1.00 95.56 91 TYR A C 1
ATOM 722 O O . TYR A 1 91 ? 0.901 -4.186 -3.774 1.00 95.56 91 TYR A O 1
ATOM 730 N N . TYR A 1 92 ? 1.880 -2.156 -3.713 1.00 96.25 92 TYR A N 1
ATOM 731 C CA . TYR A 1 92 ? 1.180 -1.577 -4.851 1.00 96.25 92 TYR A CA 1
ATOM 732 C C . TYR A 1 92 ? 2.170 -1.092 -5.906 1.00 96.25 92 TYR A C 1
ATOM 734 O O . TYR A 1 92 ? 3.245 -0.588 -5.564 1.00 96.25 92 TYR A O 1
ATOM 742 N N . GLN A 1 93 ? 1.793 -1.196 -7.180 1.00 94.69 93 GLN A N 1
ATOM 743 C CA . GLN A 1 93 ? 2.567 -0.608 -8.277 1.00 94.69 93 GLN A CA 1
ATOM 744 C C . GLN A 1 93 ? 2.586 0.917 -8.150 1.00 94.69 93 GLN A C 1
ATOM 746 O O . GLN A 1 93 ? 1.581 1.534 -7.786 1.00 94.69 93 GLN A O 1
ATOM 751 N N . THR A 1 94 ? 3.713 1.549 -8.478 1.00 94.12 94 THR A N 1
ATOM 752 C CA . THR A 1 94 ? 3.848 3.008 -8.347 1.00 94.12 94 THR A CA 1
ATOM 753 C C . THR A 1 94 ? 3.102 3.801 -9.406 1.00 94.12 94 THR A C 1
ATOM 755 O O . THR A 1 94 ? 2.794 4.967 -9.164 1.00 94.12 94 THR A O 1
ATOM 758 N N . ASP A 1 95 ? 2.795 3.176 -10.541 1.00 90.31 95 ASP A N 1
ATOM 759 C CA . ASP A 1 95 ? 2.243 3.866 -11.70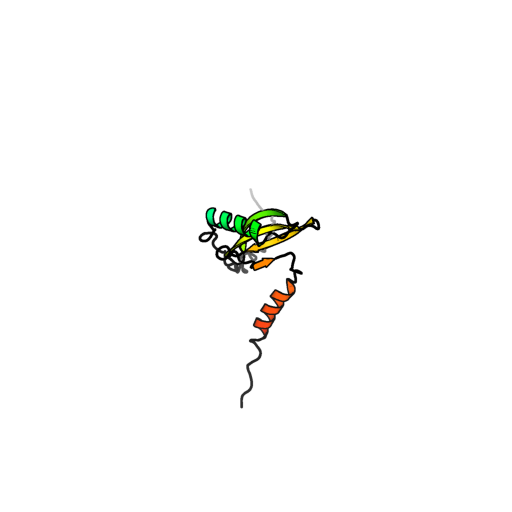8 1.00 90.31 95 ASP A CA 1
ATOM 760 C C . ASP A 1 95 ? 0.719 3.724 -11.782 1.00 90.31 95 ASP A C 1
ATOM 762 O O . ASP A 1 95 ? 0.011 4.694 -12.049 1.00 90.31 95 ASP A O 1
ATOM 766 N N . THR A 1 96 ? 0.206 2.527 -11.483 1.00 94.00 96 THR A N 1
ATOM 767 C CA . THR A 1 96 ? -1.227 2.186 -11.563 1.00 94.00 96 THR A CA 1
ATOM 768 C C . THR A 1 96 ? -1.928 2.211 -10.202 1.00 94.00 96 THR A C 1
ATOM 770 O O . THR A 1 96 ? -3.154 2.320 -10.131 1.00 94.00 96 THR A O 1
ATOM 773 N N . PHE A 1 97 ? -1.160 2.143 -9.108 1.00 95.38 97 PHE A N 1
ATOM 774 C CA . PHE A 1 97 ? -1.650 1.924 -7.741 1.00 95.38 97 PHE A CA 1
ATOM 775 C C . PHE A 1 97 ? -2.424 0.610 -7.577 1.00 95.38 97 PHE A C 1
ATOM 777 O O . PHE A 1 97 ? -3.238 0.489 -6.667 1.00 95.38 97 PHE A O 1
ATOM 784 N N . GLU A 1 98 ? -2.191 -0.371 -8.446 1.00 95.31 98 GLU A N 1
ATOM 785 C CA . GLU A 1 98 ? -2.800 -1.692 -8.326 1.00 95.31 98 GLU A CA 1
ATOM 786 C C . GLU A 1 98 ? -2.095 -2.524 -7.255 1.00 95.31 98 GLU A C 1
ATOM 788 O O . GLU A 1 98 ? -0.867 -2.490 -7.129 1.00 95.31 98 GLU A O 1
ATOM 793 N N . LEU A 1 99 ? -2.883 -3.270 -6.476 1.00 94.38 99 LEU A N 1
ATOM 794 C CA . LEU A 1 99 ? -2.386 -4.203 -5.470 1.00 94.38 99 LEU A CA 1
ATOM 795 C C . LEU A 1 99 ? -1.681 -5.376 -6.160 1.00 94.38 99 LEU A C 1
ATOM 797 O O . LEU A 1 99 ? -2.311 -6.160 -6.863 1.00 94.38 99 LEU A O 1
ATOM 801 N N . ILE A 1 100 ? -0.386 -5.527 -5.905 1.00 93.62 100 ILE A N 1
ATOM 802 C CA . ILE A 1 100 ? 0.431 -6.638 -6.415 1.00 93.62 100 ILE A CA 1
ATOM 803 C C . ILE A 1 100 ? 0.438 -7.786 -5.411 1.00 93.62 100 ILE A C 1
ATOM 805 O O . ILE A 1 100 ? 0.416 -8.960 -5.775 1.00 93.62 100 ILE A O 1
ATOM 809 N N . LEU A 1 101 ? 0.524 -7.439 -4.125 1.00 91.50 101 LEU A N 1
ATOM 810 C CA . LEU A 1 101 ? 0.746 -8.407 -3.069 1.00 91.50 101 LEU A CA 1
ATOM 811 C C . LEU A 1 101 ? 0.084 -7.981 -1.759 1.00 91.50 101 LEU A C 1
ATOM 813 O O . LEU A 1 101 ? 0.264 -6.851 -1.313 1.00 91.50 101 LEU A O 1
ATOM 817 N N . ASP A 1 102 ? -0.607 -8.922 -1.118 1.00 91.62 102 ASP A N 1
ATOM 818 C CA . ASP A 1 102 ? -1.130 -8.810 0.242 1.00 91.62 102 ASP A CA 1
ATOM 819 C C . ASP A 1 102 ? -0.629 -9.985 1.095 1.00 91.62 102 ASP A C 1
ATOM 821 O O . ASP A 1 102 ? -1.034 -11.135 0.900 1.00 91.62 102 ASP A O 1
ATOM 825 N N . ASP A 1 103 ? 0.253 -9.692 2.050 1.00 88.25 103 ASP A N 1
ATOM 826 C CA . ASP A 1 103 ? 0.855 -10.706 2.918 1.00 88.25 103 ASP A CA 1
ATOM 827 C C . ASP A 1 103 ? -0.153 -11.298 3.919 1.00 88.25 103 ASP A C 1
ATOM 829 O O . ASP A 1 103 ? 0.100 -12.376 4.447 1.00 88.25 103 ASP A O 1
ATOM 833 N N . SER A 1 104 ? -1.317 -10.668 4.149 1.00 81.50 104 SER A N 1
ATOM 834 C CA . SER A 1 104 ? -2.391 -11.278 4.959 1.00 81.50 104 SER A CA 1
ATOM 835 C C . SER A 1 104 ? -3.030 -12.491 4.281 1.00 81.50 104 SER A C 1
ATOM 837 O O . SER A 1 104 ? -3.602 -13.349 4.949 1.00 81.50 104 SER A O 1
ATOM 839 N N . LYS A 1 105 ? -2.923 -12.571 2.949 1.00 72.00 105 LYS A N 1
ATOM 840 C CA . LYS A 1 105 ? -3.467 -13.662 2.130 1.00 72.00 105 LYS A CA 1
ATOM 841 C C . LYS A 1 105 ? -2.412 -14.706 1.777 1.00 72.00 105 LYS A C 1
ATOM 843 O O . LYS A 1 105 ? -2.750 -15.750 1.224 1.00 72.00 105 LYS A O 1
ATOM 848 N N . LYS A 1 106 ? -1.139 -14.443 2.085 1.00 58.16 106 LYS A N 1
ATOM 849 C CA . LYS A 1 106 ? -0.059 -15.402 1.877 1.00 58.16 106 LYS A CA 1
ATOM 850 C C . LYS A 1 106 ? 0.062 -16.331 3.077 1.00 58.16 106 LYS A C 1
ATOM 852 O O . LYS A 1 106 ? 0.703 -16.006 4.073 1.00 58.16 106 LYS A O 1
ATOM 857 N N . GLN A 1 107 ? -0.421 -17.557 2.902 1.00 44.12 107 GLN A N 1
ATOM 858 C CA . GLN A 1 107 ? 0.335 -18.699 3.398 1.00 44.12 107 GLN A CA 1
ATOM 859 C C . GLN A 1 107 ? 1.668 -18.669 2.638 1.00 44.12 107 GLN A C 1
ATOM 861 O O . GLN A 1 107 ? 1.711 -18.911 1.433 1.00 44.12 107 GLN A O 1
ATOM 866 N N . TRP A 1 108 ? 2.733 -18.210 3.294 1.00 43.44 108 TRP A N 1
ATOM 867 C CA . TRP A 1 108 ? 4.074 -18.236 2.720 1.00 43.44 108 TRP A CA 1
ATOM 868 C C . TRP A 1 108 ? 4.427 -19.693 2.427 1.00 43.44 108 TRP A C 1
ATOM 870 O O . TRP A 1 108 ? 4.762 -20.430 3.347 1.00 43.44 108 TRP A O 1
ATOM 880 N N . ASP A 1 109 ? 4.360 -20.094 1.160 1.00 49.03 109 ASP A N 1
ATOM 881 C CA . ASP A 1 109 ? 4.882 -21.378 0.700 1.00 49.03 109 ASP A CA 1
ATOM 882 C C . ASP A 1 109 ? 6.121 -21.113 -0.174 1.00 49.03 109 ASP A C 1
ATOM 884 O O . ASP A 1 109 ? 6.059 -21.194 -1.404 1.00 49.03 109 ASP A O 1
ATOM 888 N N . PRO A 1 110 ? 7.256 -20.689 0.429 1.00 50.62 110 PRO A N 1
ATOM 889 C CA . PRO A 1 110 ? 8.491 -20.398 -0.308 1.00 50.62 110 PRO A CA 1
ATOM 890 C C . PRO A 1 110 ? 9.013 -21.621 -1.076 1.00 50.62 110 PRO A C 1
ATOM 892 O O . PRO A 1 110 ? 9.796 -21.476 -2.010 1.00 50.62 110 PRO A O 1
ATOM 895 N N . ILE A 1 111 ? 8.531 -22.811 -0.718 1.00 52.78 111 ILE A N 1
ATOM 896 C CA . ILE A 1 111 ? 8.805 -24.080 -1.377 1.00 52.78 111 ILE A CA 1
ATOM 897 C C . ILE A 1 111 ? 8.198 -24.062 -2.794 1.00 52.78 111 ILE A C 1
ATOM 899 O O . ILE A 1 111 ? 8.932 -24.211 -3.762 1.00 52.78 111 ILE A O 1
ATOM 903 N N . ASN A 1 112 ? 6.924 -23.718 -2.993 1.00 50.34 112 ASN A N 1
ATOM 904 C CA . ASN A 1 112 ? 6.281 -23.865 -4.312 1.00 50.34 112 ASN A CA 1
ATOM 905 C C . ASN A 1 112 ? 6.892 -23.035 -5.459 1.00 50.34 112 ASN A C 1
ATOM 907 O O . ASN A 1 112 ? 6.818 -23.460 -6.611 1.00 50.34 112 ASN A O 1
ATOM 911 N N . ARG A 1 113 ? 7.535 -21.889 -5.188 1.00 51.50 113 ARG A N 1
ATOM 912 C CA . ARG A 1 113 ? 8.189 -21.088 -6.246 1.00 51.50 113 ARG A CA 1
ATOM 913 C C . ARG A 1 113 ? 9.478 -21.747 -6.752 1.00 51.50 113 ARG A C 1
ATOM 915 O O . ARG A 1 113 ? 9.722 -21.757 -7.952 1.00 51.50 113 ARG A O 1
ATOM 922 N N . VAL A 1 114 ? 10.250 -22.353 -5.844 1.00 57.00 114 VAL A N 1
ATOM 923 C CA . VAL A 1 114 ? 11.480 -23.092 -6.175 1.00 57.00 114 VAL A CA 1
ATOM 924 C C . VAL A 1 114 ? 11.151 -24.365 -6.955 1.00 57.00 114 VAL A C 1
ATOM 926 O O . VAL A 1 114 ? 11.834 -24.684 -7.923 1.00 57.00 114 VAL A O 1
ATOM 929 N N . PHE A 1 115 ? 10.070 -25.065 -6.595 1.00 55.00 115 PHE A N 1
ATOM 930 C CA . PHE A 1 115 ? 9.641 -26.270 -7.314 1.00 55.00 115 PHE A CA 1
ATOM 931 C C . PHE A 1 115 ? 9.098 -25.950 -8.716 1.00 55.00 115 PHE A C 1
ATOM 933 O O . PHE A 1 115 ? 9.409 -26.672 -9.655 1.00 55.00 115 PHE A O 1
ATOM 940 N N . GLN A 1 116 ? 8.395 -24.826 -8.903 1.00 54.41 116 GLN A N 1
ATOM 941 C CA . GLN A 1 116 ? 7.955 -24.391 -10.237 1.00 54.41 116 GLN A CA 1
ATOM 942 C C . GLN A 1 116 ? 9.113 -23.982 -11.164 1.00 54.41 116 GLN A C 1
ATOM 944 O O . GLN A 1 116 ? 9.020 -24.177 -12.376 1.00 54.41 116 GLN A O 1
ATOM 949 N N . GLU A 1 117 ? 10.196 -23.411 -10.629 1.00 59.38 117 GLU A N 1
ATOM 950 C CA . GLU A 1 117 ? 11.408 -23.139 -11.416 1.00 59.38 117 GLU A CA 1
ATOM 951 C C . GLU A 1 117 ? 12.210 -24.415 -11.699 1.00 59.38 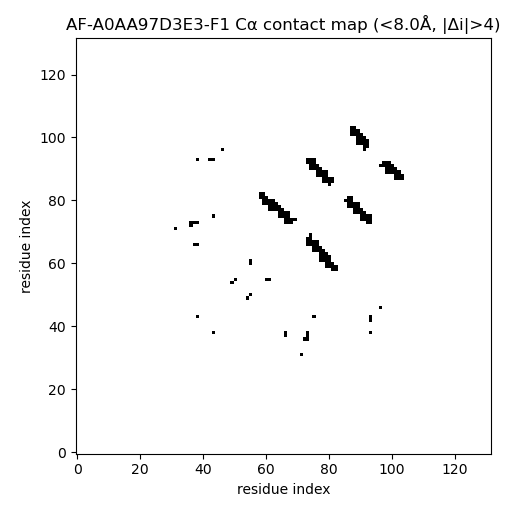117 GLU A C 1
ATOM 953 O O . GLU A 1 117 ? 12.698 -24.590 -12.815 1.00 59.38 117 GLU A O 1
ATOM 958 N N . LEU A 1 118 ? 12.280 -25.347 -10.743 1.00 56.41 118 LEU A N 1
ATOM 959 C CA . LEU A 1 118 ? 12.896 -26.661 -10.949 1.00 56.41 118 LEU A CA 1
ATOM 960 C C . LEU A 1 118 ? 12.154 -27.487 -12.008 1.00 56.41 118 LEU A C 1
ATOM 962 O O . LEU A 1 118 ? 12.806 -28.051 -12.881 1.00 56.41 118 LEU A O 1
ATOM 966 N N . ASP A 1 119 ? 10.821 -27.507 -12.007 1.00 55.75 119 ASP A N 1
ATOM 967 C CA . ASP A 1 119 ? 10.034 -28.245 -13.005 1.00 55.75 119 ASP A CA 1
ATOM 968 C C . ASP A 1 119 ? 10.233 -27.696 -14.426 1.00 55.75 119 ASP A C 1
ATOM 970 O O . ASP A 1 119 ? 10.294 -28.467 -15.386 1.00 55.75 119 ASP A O 1
ATOM 974 N N . LYS A 1 120 ? 10.427 -26.379 -14.580 1.00 58.47 120 LYS A N 1
ATOM 975 C CA . LYS A 1 120 ? 10.791 -25.775 -15.874 1.00 58.47 120 LYS A CA 1
ATOM 976 C C . LYS A 1 120 ? 12.195 -26.172 -16.331 1.00 58.47 120 LYS A C 1
ATOM 978 O O . LYS A 1 120 ? 12.401 -26.401 -17.515 1.00 58.47 120 LYS A O 1
ATOM 983 N N . LEU A 1 121 ? 13.146 -26.293 -15.406 1.00 58.22 121 LEU A N 1
ATOM 984 C CA . LEU A 1 121 ? 14.521 -26.709 -15.711 1.00 58.22 121 LEU A CA 1
ATOM 985 C C . LEU A 1 121 ? 14.646 -28.219 -15.978 1.00 58.22 121 LEU A C 1
ATOM 987 O O . LEU A 1 121 ? 15.551 -28.647 -16.697 1.00 58.22 121 LEU A O 1
ATOM 991 N N . VAL A 1 122 ? 13.753 -29.032 -15.409 1.00 59.50 122 VAL A N 1
ATOM 992 C CA . VAL A 1 122 ? 13.715 -30.490 -15.605 1.00 59.50 122 VAL A CA 1
ATOM 993 C C . VAL A 1 122 ? 12.903 -30.872 -16.852 1.00 59.50 122 VAL A C 1
ATOM 995 O O . VAL A 1 122 ? 13.265 -31.832 -17.535 1.00 59.50 122 VAL A O 1
ATOM 998 N N . GLY A 1 123 ? 11.872 -30.097 -17.211 1.00 50.72 123 GLY A N 1
ATOM 999 C CA . GLY A 1 123 ? 11.032 -30.324 -18.395 1.00 50.72 123 GLY A CA 1
ATOM 1000 C C . GLY A 1 123 ? 11.764 -30.237 -19.741 1.00 50.72 123 GLY A C 1
ATOM 1001 O O . GLY A 1 123 ? 11.389 -30.938 -20.678 1.00 50.72 123 GLY A O 1
ATOM 1002 N N . ASP A 1 124 ? 12.859 -29.475 -19.827 1.00 50.81 124 ASP A N 1
ATOM 1003 C CA . ASP A 1 124 ? 13.632 -29.303 -21.070 1.00 50.81 124 ASP A CA 1
ATOM 1004 C C . ASP A 1 124 ? 14.665 -30.419 -21.338 1.00 50.81 124 ASP A C 1
ATOM 1006 O O . ASP A 1 124 ? 15.353 -30.401 -22.360 1.00 50.81 124 ASP A O 1
ATOM 1010 N N . LYS A 1 125 ? 14.783 -31.434 -20.465 1.00 50.94 125 LYS A N 1
ATOM 1011 C CA . LYS A 1 125 ? 15.757 -32.537 -20.633 1.00 50.94 125 LYS A CA 1
ATOM 1012 C C . LYS A 1 125 ? 15.191 -33.879 -21.100 1.00 50.94 125 LYS A C 1
ATOM 1014 O O . LYS A 1 125 ? 15.956 -34.837 -21.194 1.00 50.94 125 LYS A O 1
ATOM 1019 N N . SER A 1 126 ? 13.912 -33.964 -21.463 1.00 48.16 126 SER A N 1
ATOM 1020 C CA . SER A 1 126 ? 13.319 -35.202 -21.992 1.00 48.16 126 SER A CA 1
ATOM 1021 C C . SER A 1 126 ? 12.751 -35.038 -23.404 1.00 48.16 126 SER A C 1
ATOM 1023 O O . SER A 1 126 ? 11.577 -35.301 -23.643 1.00 48.16 126 SER A O 1
ATOM 1025 N N . SER A 1 127 ? 13.587 -34.638 -24.364 1.00 43.31 127 SER A N 1
ATOM 1026 C CA . SER A 1 127 ? 13.340 -34.959 -25.775 1.00 43.31 127 SER A CA 1
ATOM 1027 C C . SER A 1 127 ? 14.658 -35.053 -26.544 1.00 43.31 127 SER A C 1
ATOM 1029 O O . SER A 1 127 ? 15.107 -34.129 -27.220 1.00 43.31 127 SER A O 1
ATOM 1031 N N . SER A 1 128 ? 15.345 -36.180 -26.384 1.00 48.88 128 SER A N 1
ATOM 1032 C CA . SER A 1 128 ? 16.357 -36.633 -27.337 1.00 48.88 128 SER A CA 1
ATOM 1033 C C . SER A 1 128 ? 16.482 -38.149 -27.275 1.00 48.88 128 SER A C 1
ATOM 1035 O O . SER A 1 128 ? 16.730 -38.701 -26.205 1.00 48.88 128 SER A O 1
ATOM 1037 N N . LYS A 1 129 ? 16.400 -38.748 -28.472 1.00 44.81 129 LYS A N 1
ATOM 1038 C CA . LYS A 1 129 ? 16.375 -40.173 -28.858 1.00 44.81 129 LYS A CA 1
ATOM 1039 C C . LYS A 1 129 ? 14.948 -40.738 -28.936 1.00 44.81 129 LYS A C 1
ATOM 1041 O O . LYS A 1 129 ? 14.184 -40.599 -28.000 1.00 44.81 129 LYS A O 1
ATOM 1046 N N . GLU A 1 130 ? 14.506 -41.315 -30.051 1.00 39.38 130 GLU A N 1
ATOM 1047 C CA . GLU A 1 130 ? 15.256 -42.172 -30.971 1.00 39.38 130 GLU A CA 1
ATOM 1048 C C . GLU A 1 130 ? 14.719 -42.109 -32.411 1.00 39.38 130 GLU A C 1
ATOM 1050 O O . GLU A 1 130 ? 13.523 -41.968 -32.655 1.00 39.38 130 GLU A O 1
ATOM 1055 N N . GLN A 1 131 ? 15.670 -42.204 -33.338 1.00 36.78 131 GLN A N 1
ATOM 1056 C CA . GLN A 1 131 ? 15.530 -42.380 -34.781 1.00 36.78 131 GLN A CA 1
ATOM 1057 C C . GLN A 1 131 ? 14.808 -43.695 -35.124 1.00 36.78 131 GLN A C 1
ATOM 1059 O O . GLN A 1 131 ? 14.828 -44.641 -34.335 1.00 36.78 131 GLN A O 1
ATOM 1064 N N . PRO A 1 132 ? 14.258 -43.795 -36.337 1.00 43.41 132 PRO A N 1
ATOM 1065 C CA . PRO A 1 132 ? 14.813 -44.789 -37.263 1.00 43.41 132 PRO A CA 1
ATOM 1066 C C . PRO A 1 132 ? 15.579 -44.132 -38.417 1.00 43.41 132 PRO A C 1
ATOM 1068 O O . PRO A 1 132 ? 15.003 -43.254 -39.096 1.00 43.41 132 PRO A O 1
#

Sequence (132 aa):
MSLSNNKQCHFIPLAIVLFLLTGFAYGQDEQCTVQSNTPSAKVFYRFIKKFKAEDLLNGETLLKSNVQQLDCQPVFKVKIVNRSGDVSHRYYQTDTFELILDDSKKQWDPINRVFQELDKLVGDKSSSKEQP

Secondary structure (DSSP, 8-state):
---------------STTSSSS-----------S-S-PPPHHHHHHHHHHIIIIIS-TT-EEEEEEEEEETTEEEEEEEEE-TTS-EEEEEEETTT--EEEETTS----HHHHHHHHHHHHHHTTS------

Foldseek 3Di:
DDDDDDDDDDDPPPPPPPVPPPDPPVPPPVPLPPDDDDDDPVLVVVLVVCCVVPVQDPQKDWDDWDWDADPSATWIKTWIQHNVRDIWIWIAHSPPRDTPDTVVPDPPPVVVVVVVVVCVVVVVPPDDDDDD

Mean predicted aligned error: 17.68 Å